Protein AF-A0A9Q0MXP4-F1 (afdb_monomer_lite)

Structure (mmCIF, N/CA/C/O backbone):
data_AF-A0A9Q0MXP4-F1
#
_entry.id   AF-A0A9Q0MXP4-F1
#
loop_
_atom_site.group_PDB
_atom_site.id
_atom_site.type_symbol
_atom_site.label_atom_id
_atom_site.label_alt_id
_atom_site.label_comp_id
_atom_site.label_asym_id
_atom_site.label_entity_id
_atom_site.label_seq_id
_atom_site.pdbx_PDB_ins_code
_atom_site.Cartn_x
_atom_site.Cartn_y
_atom_site.Cartn_z
_atom_site.occupancy
_atom_site.B_iso_or_equiv
_atom_site.auth_seq_id
_atom_site.auth_comp_id
_atom_site.auth_asym_id
_atom_site.auth_atom_id
_atom_site.pdbx_PDB_model_num
ATOM 1 N N . THR A 1 1 ? -14.519 3.171 1.374 1.00 75.81 1 THR A N 1
ATOM 2 C CA . THR A 1 1 ? -14.713 3.530 -0.053 1.00 75.81 1 THR A CA 1
ATOM 3 C C . THR A 1 1 ? -13.639 4.455 -0.603 1.00 75.81 1 THR A C 1
ATOM 5 O O . THR A 1 1 ? -12.984 4.053 -1.551 1.00 75.81 1 THR A O 1
ATOM 8 N N . PHE A 1 2 ? -13.379 5.633 -0.014 1.00 80.75 2 PHE A N 1
ATOM 9 C CA . PHE A 1 2 ? -12.302 6.537 -0.478 1.00 80.75 2 PHE A CA 1
ATOM 10 C C . PHE A 1 2 ? -10.930 5.855 -0.571 1.00 80.75 2 PHE A C 1
ATO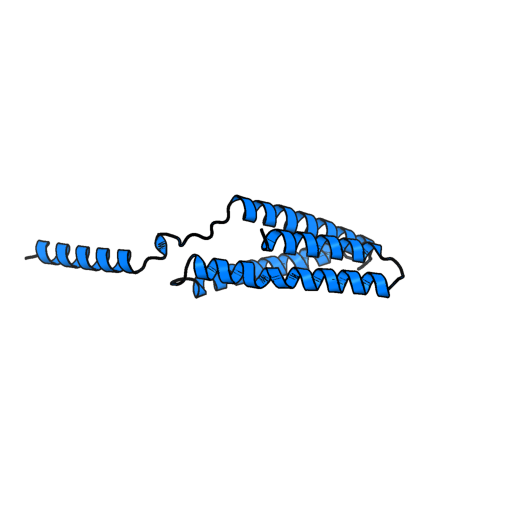M 12 O O . PHE A 1 2 ? -10.246 5.965 -1.583 1.00 80.75 2 PHE A O 1
ATOM 19 N N . GLN A 1 3 ? -10.597 5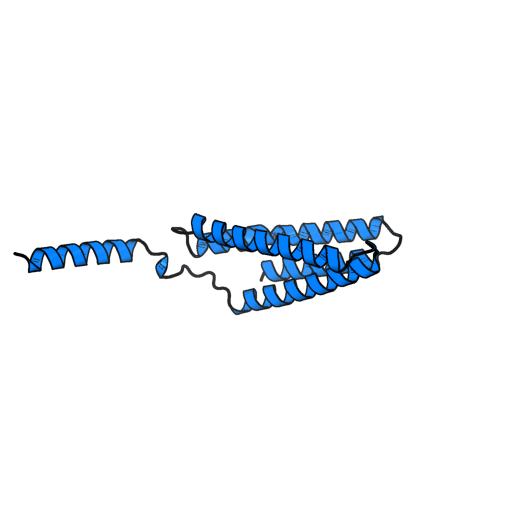.061 0.445 1.00 83.12 3 GLN A N 1
ATOM 20 C CA . GLN A 1 3 ? -9.411 4.210 0.483 1.00 83.12 3 GLN A CA 1
ATOM 21 C C . GLN A 1 3 ? -9.291 3.270 -0.730 1.00 83.12 3 GLN A C 1
ATOM 23 O O . GLN A 1 3 ? -8.226 3.149 -1.325 1.00 83.12 3 GLN A O 1
ATOM 28 N N . PHE A 1 4 ? -10.390 2.619 -1.115 1.00 87.12 4 PHE A N 1
ATOM 29 C CA . PHE A 1 4 ? -10.409 1.681 -2.236 1.00 87.12 4 PHE A CA 1
ATOM 30 C C . PHE A 1 4 ? -10.169 2.399 -3.561 1.00 87.12 4 PHE A C 1
ATOM 32 O O . PHE A 1 4 ? -9.310 1.982 -4.335 1.00 87.12 4 PHE A O 1
ATOM 39 N N . THR A 1 5 ? -10.855 3.521 -3.786 1.00 86.69 5 THR A N 1
ATOM 40 C CA . THR A 1 5 ? -10.652 4.341 -4.984 1.00 86.69 5 THR A CA 1
ATOM 41 C C . THR A 1 5 ? -9.213 4.854 -5.076 1.00 86.69 5 THR A C 1
ATOM 43 O O . THR A 1 5 ? -8.633 4.836 -6.159 1.00 86.69 5 THR A O 1
ATOM 46 N N . ALA A 1 6 ? -8.610 5.251 -3.950 1.00 87.94 6 ALA A N 1
ATOM 47 C CA . ALA A 1 6 ? -7.219 5.696 -3.898 1.00 87.94 6 ALA A CA 1
ATOM 48 C C . ALA A 1 6 ? -6.232 4.570 -4.260 1.00 87.94 6 ALA A C 1
ATOM 50 O O . ALA A 1 6 ? -5.380 4.764 -5.124 1.00 87.94 6 ALA A O 1
ATOM 51 N N . CYS A 1 7 ? -6.364 3.385 -3.653 1.00 87.44 7 CYS A N 1
ATOM 52 C CA . CYS A 1 7 ? -5.472 2.246 -3.906 1.00 87.44 7 CYS A CA 1
ATOM 53 C C . CYS A 1 7 ? -5.586 1.701 -5.332 1.00 87.44 7 CYS A C 1
ATOM 55 O O . CYS A 1 7 ? -4.570 1.466 -5.989 1.00 87.44 7 CYS A O 1
ATOM 57 N N . VAL A 1 8 ? -6.817 1.510 -5.814 1.00 90.94 8 VAL A N 1
ATOM 58 C CA . VAL A 1 8 ? -7.071 0.995 -7.165 1.00 90.94 8 VAL A CA 1
ATOM 59 C C . VAL A 1 8 ? -6.650 2.028 -8.205 1.00 90.94 8 VAL A C 1
ATOM 61 O O . VAL A 1 8 ? -5.969 1.678 -9.165 1.00 90.94 8 VAL A O 1
ATOM 64 N N . GLY A 1 9 ? -6.980 3.304 -7.990 1.00 89.50 9 GLY A N 1
ATOM 65 C CA . GLY A 1 9 ? -6.556 4.396 -8.862 1.00 89.50 9 GLY A CA 1
ATOM 66 C C . GLY A 1 9 ? -5.034 4.501 -8.951 1.00 89.50 9 GLY A C 1
ATOM 67 O O . GLY A 1 9 ? -4.489 4.494 -10.053 1.00 89.50 9 GLY A O 1
ATOM 68 N N . PHE A 1 10 ? -4.339 4.513 -7.810 1.00 90.75 10 PHE A N 1
ATOM 69 C CA . PHE A 1 10 ? -2.875 4.541 -7.767 1.00 90.75 10 PHE A CA 1
ATOM 70 C C . PHE A 1 10 ? -2.259 3.389 -8.570 1.00 90.75 10 PHE A C 1
ATOM 72 O O . PHE A 1 10 ? -1.461 3.632 -9.475 1.00 90.75 10 PHE A O 1
ATOM 79 N N . GLY A 1 11 ? -2.653 2.144 -8.290 1.00 89.62 11 GLY A N 1
ATOM 80 C CA . GLY A 1 11 ? -2.059 0.989 -8.964 1.00 89.62 11 GLY A CA 1
ATOM 81 C C . GLY A 1 11 ? -2.419 0.896 -10.451 1.00 89.62 11 GLY A C 1
ATOM 82 O O . GLY A 1 11 ? -1.571 0.518 -11.256 1.00 89.62 11 GLY A O 1
ATOM 83 N N . PHE A 1 12 ? -3.627 1.312 -10.843 1.00 92.75 12 PHE A N 1
ATOM 84 C CA . PHE A 1 12 ? -4.045 1.338 -12.246 1.00 92.75 12 PHE A CA 1
ATOM 85 C C . PHE A 1 12 ? -3.239 2.348 -13.074 1.00 92.75 12 PHE A C 1
ATOM 87 O O . PHE A 1 12 ? -2.700 1.996 -14.124 1.00 92.75 12 PHE A O 1
ATOM 94 N N . PHE A 1 13 ? -3.100 3.590 -12.598 1.00 92.19 13 PHE A N 1
ATOM 95 C CA . PHE A 1 13 ? -2.311 4.603 -13.307 1.00 92.19 13 PHE A CA 1
ATOM 96 C C . PHE A 1 13 ? -0.814 4.276 -13.308 1.00 92.19 13 PHE A C 1
ATOM 98 O O . PHE A 1 13 ? -0.135 4.542 -14.300 1.00 92.19 13 PHE A O 1
ATOM 105 N N . LEU A 1 14 ? -0.303 3.641 -12.250 1.00 91.00 14 LEU A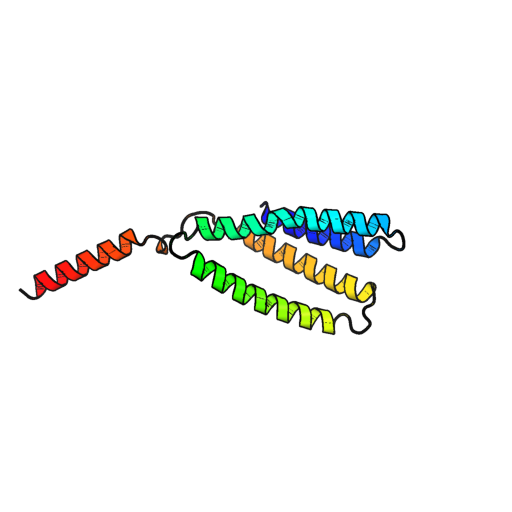 N 1
ATOM 106 C CA . LEU A 1 14 ? 1.082 3.172 -12.208 1.00 91.00 14 LEU A CA 1
ATOM 107 C C . LEU A 1 14 ? 1.332 2.037 -13.217 1.00 91.00 14 LEU A C 1
ATOM 109 O O . LEU A 1 14 ? 2.360 2.026 -13.895 1.00 91.00 14 LEU A O 1
ATOM 113 N N . LEU A 1 15 ? 0.368 1.126 -13.387 1.00 92.56 15 LEU A N 1
ATOM 114 C CA . LEU A 1 15 ? 0.416 0.118 -14.444 1.00 92.56 15 LEU A CA 1
ATOM 115 C C . LEU A 1 15 ? 0.415 0.768 -15.827 1.00 92.56 15 LEU A C 1
ATOM 117 O O . LEU A 1 15 ? 1.287 0.440 -16.627 1.00 92.56 15 LEU A O 1
ATOM 121 N N . LEU A 1 16 ? -0.486 1.718 -16.101 1.00 90.94 16 LEU A N 1
ATOM 122 C CA . LEU A 1 16 ? -0.517 2.445 -17.378 1.00 90.94 16 LEU A CA 1
ATOM 123 C C . LEU A 1 16 ? 0.803 3.169 -17.670 1.00 90.94 16 LEU A C 1
ATOM 125 O O . LEU A 1 16 ? 1.295 3.101 -18.797 1.00 90.94 16 LEU A O 1
ATOM 129 N N . ALA A 1 17 ? 1.420 3.784 -16.657 1.00 89.69 17 ALA A N 1
ATOM 130 C CA . ALA A 1 17 ? 2.736 4.403 -16.790 1.00 89.69 17 ALA A CA 1
ATOM 131 C C . ALA A 1 17 ? 3.803 3.397 -17.257 1.00 89.69 17 ALA A C 1
ATOM 133 O O . ALA A 1 17 ? 4.634 3.732 -18.098 1.00 89.69 17 ALA A O 1
ATOM 134 N N . SER A 1 18 ? 3.740 2.141 -16.795 1.00 89.81 18 SER A N 1
ATOM 135 C CA . SER A 1 18 ? 4.668 1.084 -17.227 1.00 89.81 18 SER A CA 1
ATOM 136 C C . SER A 1 18 ? 4.524 0.690 -18.705 1.00 89.81 18 SER A C 1
ATOM 138 O O . SER A 1 18 ? 5.431 0.070 -19.261 1.00 89.81 18 SER A O 1
ATOM 140 N N . TYR A 1 19 ? 3.407 1.033 -19.358 1.00 89.44 19 TYR A N 1
ATOM 141 C CA . TYR A 1 19 ? 3.167 0.787 -20.788 1.00 89.44 19 TYR A CA 1
ATOM 142 C C . TYR A 1 19 ? 3.327 2.040 -21.659 1.00 89.44 19 TYR A C 1
ATOM 144 O O . TYR A 1 19 ? 3.204 1.937 -22.876 1.00 89.44 19 TYR A O 1
ATOM 152 N N . ALA A 1 20 ? 3.633 3.204 -21.078 1.00 86.06 20 ALA A N 1
ATOM 153 C CA . ALA A 1 20 ? 3.694 4.476 -21.802 1.00 86.06 20 ALA A CA 1
ATOM 154 C C . ALA A 1 20 ? 4.840 4.576 -22.841 1.00 86.06 20 ALA A C 1
ATOM 156 O O . ALA A 1 20 ? 4.854 5.500 -23.650 1.00 86.06 20 ALA A O 1
ATOM 157 N N . GLY A 1 21 ? 5.771 3.615 -22.878 1.00 75.69 21 GLY A N 1
ATOM 158 C CA . GLY A 1 21 ? 6.821 3.543 -23.901 1.00 75.69 21 GLY A CA 1
ATOM 159 C C . GLY A 1 21 ? 7.874 4.652 -23.775 1.00 75.69 21 GLY A C 1
ATOM 160 O O . GLY A 1 21 ? 8.225 5.047 -22.667 1.00 75.69 21 GLY A O 1
ATOM 161 N N . LEU A 1 22 ? 8.402 5.133 -24.911 1.00 74.69 22 LEU A N 1
ATOM 162 C CA . LEU A 1 22 ? 9.432 6.189 -24.963 1.00 74.69 22 LEU A CA 1
ATOM 163 C C . LEU A 1 22 ? 8.888 7.606 -24.705 1.00 74.69 22 LEU A C 1
ATOM 165 O O . LEU A 1 22 ? 9.667 8.546 -24.561 1.00 74.69 22 LEU A O 1
ATOM 169 N N . GLU A 1 23 ? 7.568 7.781 -24.646 1.00 86.44 23 GLU A N 1
ATOM 170 C CA . GLU A 1 23 ? 6.944 9.087 -24.431 1.00 86.44 23 GLU A CA 1
ATOM 171 C C . GLU A 1 23 ? 7.008 9.472 -22.948 1.00 86.44 23 GLU A C 1
ATOM 173 O O . GLU A 1 23 ? 6.054 9.315 -22.178 1.00 86.44 23 GLU A O 1
ATOM 178 N N . HIS A 1 24 ? 8.166 9.996 -22.540 1.00 84.50 24 HIS A N 1
ATOM 179 C CA . HIS A 1 24 ? 8.457 10.367 -21.154 1.00 84.50 24 HIS A CA 1
ATOM 180 C C . HIS A 1 24 ? 7.400 11.305 -20.552 1.00 84.50 24 HIS A C 1
ATOM 182 O O . HIS A 1 24 ? 7.048 11.158 -19.383 1.00 84.50 24 HIS A O 1
ATOM 188 N N . ALA A 1 25 ? 6.848 12.233 -21.342 1.00 91.19 25 ALA A N 1
ATOM 189 C CA . ALA A 1 25 ? 5.815 13.160 -20.881 1.00 91.19 25 ALA A CA 1
ATOM 190 C C . ALA A 1 25 ? 4.532 12.434 -20.433 1.00 91.19 25 ALA A C 1
ATOM 192 O O . ALA A 1 25 ? 3.966 12.758 -19.387 1.00 91.19 25 ALA A O 1
ATOM 193 N N . ILE A 1 26 ? 4.107 11.413 -21.184 1.00 89.81 26 ILE A N 1
ATOM 194 C CA . ILE A 1 26 ? 2.919 10.611 -20.868 1.00 89.81 26 ILE A CA 1
ATOM 195 C C . ILE A 1 26 ? 3.182 9.771 -19.616 1.00 89.81 26 ILE A C 1
ATOM 197 O O . ILE A 1 26 ? 2.373 9.790 -18.685 1.00 89.81 26 ILE A O 1
ATOM 201 N N . ALA A 1 27 ? 4.339 9.108 -19.542 1.00 89.38 27 ALA A N 1
ATOM 202 C CA . ALA A 1 27 ? 4.726 8.311 -18.378 1.00 89.38 27 ALA A CA 1
ATOM 203 C C . ALA A 1 27 ? 4.735 9.149 -17.088 1.00 89.38 27 ALA A C 1
ATOM 205 O O . ALA A 1 27 ? 4.127 8.764 -16.087 1.00 89.38 27 ALA A O 1
ATOM 206 N N . ILE A 1 28 ? 5.358 10.331 -17.130 1.00 91.56 28 ILE A N 1
ATOM 207 C CA . ILE A 1 28 ? 5.417 11.256 -15.992 1.00 91.56 28 ILE A CA 1
ATOM 208 C C . ILE A 1 28 ? 4.008 11.710 -15.596 1.00 91.56 28 ILE A C 1
ATOM 210 O O . ILE A 1 28 ? 3.681 11.702 -14.410 1.00 91.56 28 ILE A O 1
ATOM 214 N N . SER A 1 29 ? 3.150 12.050 -16.563 1.00 93.69 29 SER A N 1
ATOM 215 C CA . SER A 1 29 ? 1.776 12.474 -16.268 1.00 93.69 29 SER A CA 1
ATOM 216 C C . SER A 1 29 ? 0.978 11.397 -15.520 1.00 93.69 29 SER A C 1
ATOM 218 O O . SER A 1 29 ? 0.325 11.701 -14.521 1.00 93.69 29 SER A O 1
ATOM 220 N N . PHE A 1 30 ? 1.100 10.125 -15.917 1.00 93.06 30 PHE A N 1
ATOM 221 C CA . PHE A 1 30 ? 0.431 9.020 -15.233 1.00 93.06 30 PHE A CA 1
ATOM 222 C C . PHE A 1 30 ? 0.983 8.778 -13.828 1.00 93.06 30 PHE A C 1
ATOM 224 O O . PHE A 1 30 ? 0.201 8.549 -12.905 1.00 93.06 30 PHE A O 1
ATOM 231 N N . VAL A 1 31 ? 2.299 8.891 -13.626 1.00 91.31 31 VAL A N 1
ATOM 232 C CA . VAL A 1 31 ? 2.908 8.768 -12.290 1.00 91.31 31 VAL A CA 1
ATOM 233 C C . VAL A 1 31 ? 2.435 9.886 -11.357 1.00 91.31 31 VAL A C 1
ATOM 235 O O . VAL A 1 31 ? 2.142 9.618 -10.188 1.00 91.31 31 VAL A O 1
ATOM 238 N N . LEU A 1 32 ? 2.318 11.119 -11.859 1.00 94.44 32 LEU A N 1
ATOM 239 C CA . LEU A 1 32 ? 1.805 12.255 -11.088 1.00 94.44 32 LEU A CA 1
ATOM 240 C C . LEU A 1 32 ? 0.333 12.059 -10.709 1.00 94.44 32 LEU A C 1
ATOM 242 O O . LEU A 1 32 ? -0.039 12.260 -9.551 1.00 94.44 32 LEU A O 1
ATOM 246 N N . LEU A 1 33 ? -0.498 11.619 -11.657 1.00 92.94 33 LEU A N 1
ATOM 247 C CA . LEU A 1 33 ? -1.908 11.313 -11.400 1.00 92.94 33 LEU A CA 1
ATOM 248 C C . LEU A 1 33 ? -2.061 10.178 -10.381 1.00 92.94 33 LEU A C 1
ATOM 250 O O . LEU A 1 33 ? -2.863 10.298 -9.454 1.00 92.94 33 LEU A O 1
ATOM 254 N N . ALA A 1 34 ? -1.247 9.123 -10.493 1.00 91.62 34 ALA A N 1
ATOM 255 C CA . ALA A 1 34 ? -1.223 8.031 -9.526 1.00 91.62 34 ALA A CA 1
ATOM 256 C C . ALA A 1 34 ? -0.934 8.555 -8.109 1.00 91.62 34 ALA A C 1
ATOM 258 O O . ALA A 1 34 ? -1.729 8.336 -7.194 1.00 91.62 34 ALA A O 1
ATOM 259 N N . HIS A 1 35 ? 0.161 9.301 -7.925 1.00 89.94 35 HIS A N 1
ATOM 260 C CA . HIS A 1 35 ? 0.542 9.838 -6.611 1.00 89.94 35 HIS A CA 1
ATOM 261 C C . HIS A 1 35 ? -0.473 10.844 -6.060 1.00 89.94 35 HIS A C 1
ATOM 263 O O . HIS A 1 35 ? -0.702 10.882 -4.851 1.00 89.94 35 HIS A O 1
ATOM 269 N N . THR A 1 36 ? -1.130 11.614 -6.929 1.00 91.50 36 THR A N 1
ATOM 270 C CA . THR A 1 36 ? -2.207 12.525 -6.519 1.00 91.50 36 THR A CA 1
ATOM 271 C C . THR A 1 36 ? -3.373 11.752 -5.901 1.00 91.50 36 THR A C 1
ATOM 273 O O . THR A 1 36 ? -3.859 12.116 -4.831 1.00 91.50 36 THR A O 1
ATOM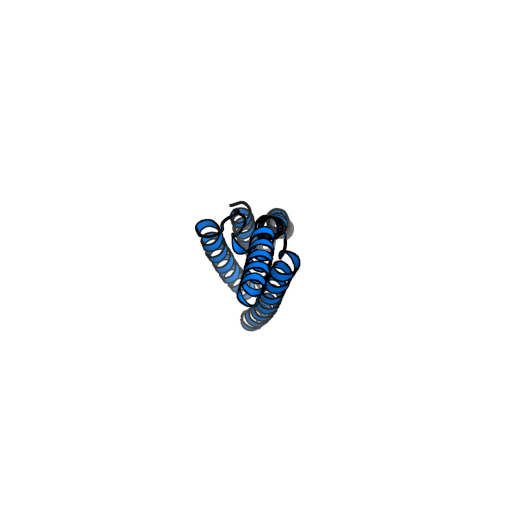 276 N N . LEU A 1 37 ? -3.784 10.637 -6.516 1.00 87.31 37 LEU A N 1
ATOM 277 C CA . LEU A 1 37 ? -4.850 9.779 -5.983 1.00 87.31 37 LEU A CA 1
ATOM 278 C C . LEU A 1 37 ? -4.450 9.089 -4.673 1.00 87.31 37 LEU A C 1
ATOM 280 O O . LEU A 1 37 ? -5.289 8.910 -3.789 1.00 87.31 37 LEU A O 1
ATOM 284 N N . MET A 1 38 ? -3.165 8.768 -4.506 1.00 87.31 38 MET A N 1
ATOM 285 C CA . MET A 1 38 ? -2.633 8.215 -3.258 1.00 87.31 38 MET A CA 1
ATOM 286 C C . MET A 1 38 ? -2.724 9.200 -2.078 1.00 87.31 38 MET A C 1
ATOM 288 O O . MET A 1 38 ? -2.748 8.771 -0.927 1.00 87.31 38 MET A O 1
ATOM 292 N N . GLY A 1 39 ? -2.856 10.509 -2.321 1.00 85.00 39 GLY A N 1
ATOM 293 C CA . GLY A 1 39 ? -3.004 11.513 -1.260 1.00 85.00 39 GLY A CA 1
ATOM 294 C C . GLY A 1 39 ? -4.209 11.280 -0.335 1.00 85.00 39 GLY A C 1
ATOM 295 O O . GLY A 1 39 ? -4.132 11.562 0.860 1.00 85.00 39 GLY A O 1
ATOM 296 N N . ALA A 1 40 ? -5.296 10.689 -0.843 1.00 83.31 40 ALA A N 1
ATOM 297 C CA . ALA A 1 40 ? -6.493 10.383 -0.052 1.00 83.31 40 ALA A CA 1
ATOM 298 C C . ALA A 1 40 ? -6.341 9.150 0.868 1.00 83.31 40 ALA A C 1
ATOM 300 O O . ALA A 1 40 ? -7.169 8.933 1.757 1.00 83.31 40 ALA A O 1
ATOM 301 N N . PHE A 1 41 ? -5.285 8.350 0.693 1.00 85.00 41 PHE A N 1
ATOM 302 C CA . PHE A 1 41 ? -5.046 7.109 1.440 1.00 85.00 41 PHE A CA 1
ATOM 303 C C . PHE A 1 41 ? -4.712 7.364 2.916 1.00 85.00 41 PHE A C 1
ATOM 305 O O . PHE A 1 41 ? -5.350 6.838 3.828 1.00 85.00 41 PHE A O 1
ATOM 312 N N . PHE A 1 42 ? -3.710 8.209 3.165 1.00 81.88 42 PHE A N 1
ATOM 313 C CA . PHE A 1 42 ? -3.194 8.464 4.510 1.00 81.88 42 PHE A CA 1
ATOM 314 C C . PHE A 1 42 ? -4.234 9.012 5.498 1.00 81.88 42 PHE A C 1
ATOM 316 O O . PHE A 1 42 ? -4.304 8.478 6.610 1.00 81.88 42 PHE A O 1
ATOM 323 N N . PRO A 1 43 ? -5.047 10.032 5.153 1.00 85.50 43 PRO A N 1
ATOM 324 C CA . PRO A 1 43 ? -6.075 10.516 6.068 1.00 85.50 43 PRO A CA 1
ATOM 325 C C . PRO A 1 43 ? -7.166 9.465 6.298 1.00 85.50 43 PRO A C 1
ATOM 327 O O . PRO A 1 43 ? -7.596 9.303 7.434 1.00 85.50 43 PRO A O 1
ATOM 330 N N . SER A 1 44 ? -7.544 8.691 5.273 1.00 82.94 44 SER A N 1
ATOM 331 C CA . SER A 1 44 ? -8.590 7.664 5.390 1.00 82.94 44 SER A CA 1
ATOM 332 C C . SER A 1 44 ? -8.273 6.617 6.464 1.00 82.94 44 SER A C 1
ATOM 334 O O . SER A 1 44 ? -9.160 6.217 7.212 1.00 82.94 44 SER A O 1
ATOM 336 N N . LEU A 1 45 ? -7.012 6.187 6.570 1.00 81.44 45 LEU A N 1
ATOM 337 C CA . LEU A 1 45 ? -6.599 5.198 7.571 1.00 81.44 45 LEU A CA 1
ATOM 338 C C . LEU A 1 45 ? -6.394 5.807 8.960 1.00 81.44 45 LEU A C 1
ATOM 340 O O . LEU A 1 45 ? -6.79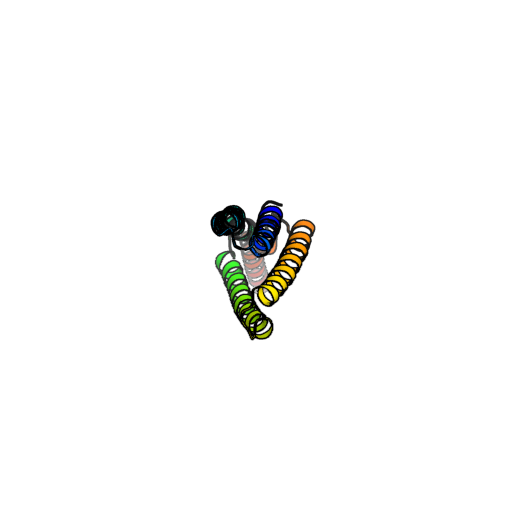1 5.216 9.963 1.00 81.44 45 LEU A O 1
ATOM 344 N N . ARG A 1 46 ? -5.753 6.979 9.028 1.00 83.31 46 ARG A N 1
ATOM 345 C CA . ARG A 1 46 ? -5.400 7.605 10.309 1.00 83.31 46 ARG A CA 1
ATOM 346 C C . ARG A 1 46 ? -6.620 8.137 11.044 1.00 83.31 46 ARG A C 1
ATOM 348 O O . ARG A 1 46 ? -6.715 7.937 12.248 1.00 83.31 46 ARG A O 1
ATOM 355 N N . VAL A 1 47 ? -7.534 8.787 10.325 1.00 85.00 47 VAL A N 1
ATOM 356 C CA . VAL A 1 47 ? -8.764 9.331 10.911 1.00 85.00 47 VAL A CA 1
ATOM 357 C C . VAL A 1 47 ? -9.638 8.190 11.422 1.00 85.00 47 VAL A C 1
ATOM 359 O O . VAL A 1 47 ? -10.014 8.212 12.584 1.00 85.00 47 VAL A O 1
ATOM 362 N N . ASN A 1 48 ? -9.818 7.123 10.633 1.00 84.31 48 ASN A N 1
ATOM 363 C CA . ASN A 1 48 ? -10.614 5.975 11.067 1.00 84.31 48 ASN A CA 1
ATOM 364 C C . ASN A 1 48 ? -10.060 5.333 12.358 1.00 84.31 48 ASN A C 1
ATOM 366 O O . ASN A 1 48 ? -10.803 5.097 13.303 1.00 84.31 48 ASN A O 1
ATOM 370 N N . ALA A 1 49 ? -8.741 5.126 12.463 1.00 80.56 49 ALA A N 1
ATOM 371 C CA . ALA A 1 49 ? -8.138 4.570 13.681 1.00 80.56 49 ALA A CA 1
ATOM 372 C C . ALA A 1 49 ? -8.362 5.449 14.931 1.00 80.56 49 ALA A C 1
ATOM 374 O O . ALA A 1 49 ? -8.561 4.925 16.032 1.00 80.56 49 ALA A O 1
ATOM 375 N N . ILE A 1 50 ? -8.324 6.774 14.758 1.00 84.69 50 ILE A N 1
ATOM 376 C CA . ILE A 1 50 ? -8.582 7.738 15.832 1.00 84.69 50 ILE A CA 1
ATOM 377 C C . ILE A 1 50 ? -10.061 7.721 16.220 1.00 84.69 50 ILE A C 1
ATOM 379 O O . ILE A 1 50 ? -10.349 7.682 17.411 1.00 84.69 50 ILE A O 1
ATOM 383 N N . ASP A 1 51 ? -10.971 7.689 15.247 1.00 83.38 51 ASP A N 1
ATOM 384 C CA . ASP A 1 51 ? -12.420 7.676 15.481 1.00 83.38 51 ASP A CA 1
ATOM 385 C C . ASP A 1 51 ? -12.873 6.381 16.179 1.00 83.38 51 ASP A C 1
ATOM 387 O O . ASP A 1 51 ? -13.681 6.411 17.107 1.00 83.38 51 ASP A O 1
ATOM 391 N N . LEU A 1 52 ? -12.291 5.240 15.796 1.00 82.12 52 LEU A N 1
ATOM 392 C CA . LEU A 1 52 ? -12.542 3.931 16.406 1.00 82.12 52 LEU A CA 1
ATOM 393 C C . LEU A 1 52 ? -12.108 3.874 17.878 1.00 82.12 52 LEU A C 1
ATOM 395 O O . LEU A 1 52 ? -12.769 3.226 18.697 1.00 82.12 52 LEU A O 1
ATOM 399 N N . THR A 1 53 ? -10.948 4.463 18.196 1.00 79.75 53 THR A N 1
ATOM 400 C CA . THR A 1 53 ? -10.239 4.208 19.462 1.00 79.75 53 THR A CA 1
ATOM 401 C C . THR A 1 53 ? -9.526 5.436 20.038 1.00 79.75 53 THR A C 1
ATOM 403 O O . THR A 1 53 ? -8.317 5.389 20.264 1.00 79.75 53 THR A O 1
ATOM 406 N N . PRO A 1 54 ? -10.214 6.549 20.344 1.00 77.75 54 PRO A N 1
ATOM 407 C CA . PRO A 1 54 ? -9.550 7.774 20.798 1.00 77.75 54 PRO A CA 1
ATOM 408 C C . PRO A 1 54 ? -8.655 7.590 22.037 1.00 77.75 54 PRO A C 1
ATOM 410 O O . PRO A 1 54 ? -7.627 8.255 22.147 1.00 77.75 54 PRO A O 1
ATOM 413 N N . ASN A 1 55 ? -8.976 6.654 22.938 1.00 80.50 55 ASN A N 1
ATOM 414 C CA . ASN A 1 55 ? -8.181 6.408 24.147 1.00 80.50 55 ASN A CA 1
ATOM 415 C C . ASN A 1 55 ? -6.933 5.544 23.894 1.00 80.50 55 ASN A C 1
ATOM 417 O O . ASN A 1 55 ? -5.969 5.618 24.656 1.00 80.50 55 ASN A O 1
ATOM 421 N N . TYR A 1 56 ? -6.933 4.741 22.825 1.00 82.62 56 TYR A N 1
ATOM 422 C CA . TYR A 1 56 ? -5.865 3.789 22.487 1.00 82.62 56 TYR A CA 1
ATOM 423 C C . TYR A 1 56 ? -5.215 4.052 21.118 1.00 82.62 56 TYR A C 1
ATOM 425 O O . TYR A 1 56 ? -4.353 3.281 20.684 1.00 82.62 56 TYR A O 1
ATOM 433 N N . ALA A 1 57 ? -5.575 5.154 20.455 1.00 81.94 57 ALA A N 1
ATOM 434 C CA . ALA A 1 57 ? -5.181 5.466 19.084 1.00 81.94 57 ALA A CA 1
ATOM 435 C C . ALA A 1 57 ? -3.659 5.457 18.897 1.00 81.94 57 ALA A C 1
ATOM 437 O O . ALA A 1 57 ? -3.160 4.886 17.931 1.00 81.94 57 ALA A O 1
ATOM 438 N N . GLY A 1 58 ? -2.899 6.025 19.842 1.00 84.00 58 GLY A N 1
ATOM 439 C CA . GLY A 1 58 ? -1.435 6.073 19.761 1.00 84.00 58 GLY A CA 1
ATOM 440 C C . GLY A 1 58 ? -0.790 4.684 19.696 1.00 84.00 58 GLY A C 1
ATOM 441 O O . GLY A 1 58 ? 0.066 4.432 18.844 1.00 84.00 58 GLY A O 1
ATOM 442 N N . THR A 1 59 ? -1.239 3.757 20.543 1.00 87.94 59 THR A N 1
ATOM 443 C CA . THR A 1 59 ? -0.731 2.379 20.570 1.00 87.94 59 THR A CA 1
ATOM 444 C C . THR A 1 59 ? -1.157 1.612 19.320 1.00 87.94 59 THR A C 1
ATOM 446 O O . THR A 1 59 ? -0.319 0.980 18.676 1.00 87.94 59 THR A O 1
ATOM 449 N N . LEU A 1 60 ? -2.431 1.712 18.926 1.00 86.00 60 LEU A N 1
ATOM 450 C CA . LEU A 1 60 ? -2.967 1.010 17.756 1.00 86.00 60 LEU A CA 1
ATOM 451 C C . LEU A 1 60 ? -2.285 1.462 16.451 1.00 86.00 60 LEU A C 1
ATOM 453 O O . LEU A 1 60 ? -1.874 0.634 15.632 1.00 86.00 60 LEU A O 1
ATOM 457 N N . ILE A 1 61 ? -2.107 2.775 16.277 1.00 88.25 61 ILE A N 1
ATOM 458 C CA . ILE A 1 61 ? -1.421 3.357 15.116 1.00 88.25 61 ILE A CA 1
ATOM 459 C C . ILE A 1 61 ? 0.048 2.917 15.087 1.00 88.25 61 ILE A C 1
ATOM 461 O O . ILE A 1 61 ? 0.554 2.578 14.017 1.00 88.25 61 ILE A O 1
ATOM 465 N N . SER A 1 62 ? 0.722 2.868 16.241 1.00 89.38 62 SER A N 1
ATOM 466 C CA . SER A 1 62 ? 2.128 2.444 16.330 1.00 89.38 62 SER A CA 1
ATOM 467 C C . SER A 1 62 ? 2.311 0.970 15.967 1.00 89.38 62 SER A C 1
ATOM 469 O O . SER A 1 62 ? 3.198 0.639 15.183 1.00 89.38 62 SER A O 1
ATOM 471 N N . ILE A 1 63 ? 1.438 0.087 16.463 1.00 92.38 63 ILE A N 1
ATOM 472 C CA . ILE A 1 63 ? 1.443 -1.340 16.103 1.00 92.38 63 ILE A CA 1
ATOM 473 C C . ILE A 1 63 ? 1.214 -1.507 14.597 1.00 92.38 63 ILE A C 1
ATOM 475 O O . ILE A 1 63 ? 1.959 -2.222 13.925 1.00 92.38 63 ILE A O 1
ATOM 479 N N . THR A 1 64 ? 0.228 -0.795 14.050 1.00 89.62 64 THR A N 1
ATOM 480 C CA . THR A 1 64 ? -0.082 -0.830 12.614 1.00 89.62 64 THR A CA 1
ATOM 481 C C . THR A 1 64 ? 1.103 -0.350 11.773 1.00 89.62 64 THR A C 1
ATOM 483 O O . THR A 1 64 ? 1.431 -0.959 10.756 1.00 89.62 64 THR A O 1
ATOM 486 N N . ASN A 1 65 ? 1.794 0.709 12.203 1.00 90.38 65 ASN A N 1
ATOM 487 C CA . ASN A 1 65 ? 2.994 1.204 11.531 1.00 90.38 65 ASN A CA 1
ATOM 488 C C . ASN A 1 65 ? 4.164 0.207 11.611 1.00 90.38 65 ASN A C 1
ATOM 490 O O . ASN A 1 65 ? 4.890 0.041 10.630 1.00 90.38 65 ASN A O 1
ATOM 494 N N . GLY A 1 66 ? 4.302 -0.506 12.733 1.00 93.62 66 GLY A N 1
ATOM 495 C CA . GLY A 1 66 ? 5.272 -1.589 12.893 1.00 93.62 66 GLY A CA 1
ATOM 496 C C . GLY A 1 66 ? 5.048 -2.715 11.882 1.00 93.62 66 GLY A C 1
ATOM 497 O O . GLY A 1 66 ? 5.960 -3.057 11.128 1.00 93.62 66 GLY A O 1
ATOM 498 N N . PHE A 1 67 ? 3.816 -3.228 11.783 1.00 93.12 67 PHE A N 1
ATOM 499 C CA . PHE A 1 67 ? 3.463 -4.220 10.760 1.00 93.12 67 PHE A CA 1
ATOM 500 C C . PHE A 1 67 ? 3.630 -3.677 9.336 1.00 93.12 67 PHE A C 1
ATOM 502 O O . PHE A 1 67 ? 4.137 -4.386 8.466 1.00 93.12 67 PHE A O 1
ATOM 509 N N . GLY A 1 68 ? 3.277 -2.411 9.102 1.00 90.06 68 GLY A N 1
ATOM 510 C CA . GLY A 1 68 ? 3.507 -1.740 7.822 1.00 90.06 68 GLY A CA 1
ATOM 511 C C . GLY A 1 68 ? 4.989 -1.694 7.441 1.00 90.06 68 GLY A C 1
ATOM 512 O O . GLY A 1 68 ? 5.337 -1.948 6.290 1.00 90.06 68 GLY A O 1
ATOM 513 N N . SER A 1 69 ? 5.870 -1.455 8.410 1.00 93.25 69 SER A N 1
ATOM 514 C CA . SER A 1 69 ? 7.321 -1.433 8.199 1.00 93.25 69 SER A CA 1
ATOM 515 C C . SER A 1 69 ? 7.875 -2.825 7.885 1.00 93.25 69 SER A C 1
ATOM 517 O O . SER A 1 69 ? 8.658 -2.968 6.945 1.00 93.25 69 SER A O 1
ATOM 519 N N . LEU A 1 70 ? 7.421 -3.867 8.595 1.00 94.56 70 LEU A N 1
ATOM 520 C CA . LEU A 1 70 ? 7.776 -5.257 8.272 1.00 94.56 70 LEU A CA 1
ATOM 521 C C . LEU A 1 70 ? 7.305 -5.647 6.867 1.00 94.56 70 LEU A C 1
ATOM 523 O O . LEU A 1 70 ? 8.063 -6.241 6.101 1.00 94.56 70 LEU A O 1
ATOM 527 N N . SER A 1 71 ? 6.071 -5.283 6.511 1.00 91.50 71 SER A N 1
ATOM 528 C CA . SER A 1 71 ? 5.539 -5.518 5.169 1.00 91.50 71 SER A CA 1
ATOM 529 C C . SER A 1 71 ? 6.342 -4.771 4.104 1.00 91.50 71 SER A C 1
ATOM 531 O O . SER A 1 71 ? 6.563 -5.316 3.026 1.00 91.50 71 SER A O 1
ATOM 533 N N . GLY A 1 72 ? 6.796 -3.547 4.391 1.00 91.94 72 GLY A N 1
ATOM 534 C CA . GLY A 1 72 ? 7.659 -2.774 3.499 1.00 91.94 72 GLY A CA 1
ATOM 535 C C . GLY A 1 72 ? 9.006 -3.458 3.264 1.00 91.94 72 GLY A C 1
ATOM 536 O O . GLY A 1 72 ? 9.449 -3.566 2.122 1.00 91.94 72 GLY A O 1
ATOM 537 N N . PHE A 1 73 ? 9.614 -4.000 4.322 1.00 94.88 73 PHE A N 1
ATOM 538 C CA . PHE A 1 73 ? 10.843 -4.786 4.213 1.00 94.88 73 PHE A CA 1
ATOM 539 C C . PHE A 1 73 ? 10.644 -6.051 3.364 1.00 94.88 73 PHE A C 1
ATOM 541 O O . PHE A 1 73 ? 11.400 -6.290 2.422 1.00 94.88 73 PHE A O 1
ATOM 548 N N . ALA A 1 74 ? 9.594 -6.831 3.642 1.00 93.00 74 ALA A N 1
ATOM 549 C CA . AL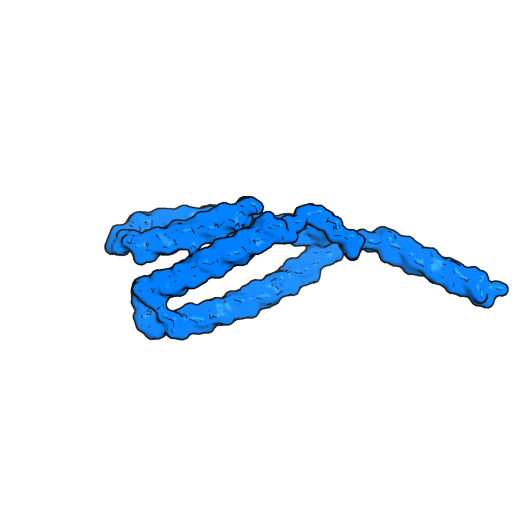A A 1 74 ? 9.272 -8.033 2.871 1.00 93.00 74 ALA A CA 1
ATOM 550 C C . ALA A 1 74 ? 8.956 -7.715 1.398 1.00 93.00 74 ALA A C 1
ATOM 552 O O . ALA A 1 74 ? 9.367 -8.452 0.497 1.00 93.00 74 ALA A O 1
ATOM 553 N N . GLY A 1 75 ? 8.266 -6.600 1.143 1.00 91.31 75 GLY A N 1
ATOM 554 C CA . GLY A 1 75 ? 7.969 -6.109 -0.200 1.00 91.31 75 GLY A CA 1
ATOM 555 C C . GLY A 1 75 ? 9.230 -5.733 -0.973 1.00 91.31 75 GLY A C 1
ATOM 556 O O . GLY A 1 75 ? 9.394 -6.169 -2.109 1.00 91.31 75 GLY A O 1
ATOM 557 N N . ALA A 1 76 ? 10.155 -4.998 -0.347 1.00 92.50 76 ALA A N 1
ATOM 558 C CA . ALA A 1 76 ? 11.435 -4.642 -0.958 1.00 92.50 76 ALA A CA 1
ATOM 559 C C . ALA A 1 76 ? 12.291 -5.880 -1.271 1.00 92.50 76 ALA A C 1
ATOM 561 O O . ALA A 1 76 ? 12.854 -5.979 -2.361 1.00 92.50 76 ALA A O 1
ATOM 562 N N . TYR A 1 77 ? 12.341 -6.849 -0.350 1.00 94.62 77 TYR A N 1
ATOM 563 C CA . TYR A 1 77 ? 13.033 -8.120 -0.571 1.00 94.62 77 TYR A CA 1
ATOM 564 C C . TYR A 1 77 ? 12.439 -8.895 -1.757 1.00 94.62 77 TYR A C 1
ATOM 566 O O . TYR A 1 77 ? 13.166 -9.317 -2.656 1.00 94.62 77 TYR A O 1
ATOM 574 N N . SER A 1 78 ? 11.110 -9.018 -1.800 1.00 92.81 78 SER A N 1
ATOM 575 C CA . SER A 1 78 ? 10.403 -9.713 -2.881 1.00 92.81 78 SER A CA 1
ATOM 576 C C . SER A 1 78 ? 10.602 -9.021 -4.232 1.00 92.81 78 SER A C 1
ATOM 578 O O . SER A 1 78 ? 10.862 -9.690 -5.228 1.00 92.81 78 SER A O 1
ATOM 580 N N . ALA A 1 79 ? 10.533 -7.685 -4.272 1.00 93.00 79 ALA A N 1
ATOM 581 C CA . ALA A 1 79 ? 10.793 -6.911 -5.483 1.00 93.00 79 ALA A CA 1
ATOM 582 C C . ALA A 1 79 ? 12.220 -7.147 -5.996 1.00 93.00 79 ALA A C 1
ATOM 584 O O . ALA A 1 79 ? 12.394 -7.439 -7.174 1.00 93.00 79 ALA A O 1
ATOM 585 N N . GLY A 1 80 ? 13.219 -7.134 -5.107 1.00 92.69 80 GLY A N 1
ATOM 586 C CA . GLY A 1 80 ? 14.609 -7.412 -5.473 1.00 92.69 80 GLY A CA 1
ATOM 587 C C . GLY A 1 80 ? 14.818 -8.800 -6.086 1.00 92.69 80 GLY A C 1
ATOM 588 O O . GLY A 1 80 ? 15.598 -8.941 -7.024 1.00 92.69 80 GLY A O 1
ATOM 589 N N . MET A 1 81 ? 14.093 -9.818 -5.611 1.00 93.56 81 MET A N 1
ATOM 590 C CA . MET A 1 81 ? 14.138 -11.163 -6.201 1.00 93.56 81 MET A CA 1
ATOM 591 C C . MET A 1 81 ? 13.444 -11.249 -7.566 1.00 93.56 81 MET A C 1
ATOM 593 O O . MET A 1 81 ? 13.870 -12.027 -8.417 1.00 93.56 81 MET A O 1
ATOM 597 N N . LEU A 1 82 ? 12.369 -10.484 -7.766 1.00 91.81 82 LEU A N 1
ATOM 598 C CA . LEU A 1 82 ? 11.590 -10.480 -9.007 1.00 91.81 82 LEU A CA 1
ATOM 599 C C . LEU A 1 82 ? 12.227 -9.630 -10.113 1.00 91.81 82 LEU A C 1
ATOM 601 O O . LEU A 1 82 ? 11.897 -9.824 -11.280 1.00 91.81 82 LEU A O 1
ATOM 605 N N . THR A 1 83 ? 13.133 -8.712 -9.767 1.00 95.06 83 THR A N 1
ATOM 606 C CA . THR A 1 83 ? 13.792 -7.803 -10.718 1.00 95.06 83 THR A CA 1
ATOM 607 C C . THR A 1 83 ? 15.319 -7.964 -10.728 1.00 95.06 83 THR A C 1
ATOM 609 O O . THR A 1 83 ? 16.031 -6.991 -10.455 1.00 95.06 83 THR A O 1
ATOM 612 N N . PRO A 1 84 ? 15.870 -9.158 -11.028 1.00 92.75 84 PRO A N 1
ATOM 613 C CA . PRO A 1 84 ? 17.317 -9.380 -11.000 1.00 92.75 84 PRO A CA 1
ATOM 614 C C . PRO A 1 84 ? 18.073 -8.532 -12.032 1.00 92.75 84 PRO A C 1
ATOM 616 O O . PRO A 1 84 ? 19.213 -8.147 -11.779 1.00 92.75 84 PRO A O 1
ATOM 619 N N . ASN A 1 85 ? 17.447 -8.208 -13.168 1.00 92.75 85 ASN A N 1
ATOM 620 C CA . ASN A 1 85 ? 18.059 -7.422 -14.241 1.00 92.75 85 ASN A CA 1
ATOM 621 C C . ASN A 1 85 ? 17.540 -5.974 -14.291 1.00 92.75 85 ASN A C 1
ATOM 623 O O . ASN A 1 85 ? 17.914 -5.219 -15.189 1.00 92.75 85 ASN A O 1
ATOM 627 N N . ALA A 1 86 ? 16.668 -5.591 -13.350 1.00 89.69 86 ALA A N 1
ATOM 628 C CA . ALA A 1 86 ? 15.998 -4.292 -13.286 1.00 89.69 86 ALA A CA 1
ATOM 629 C C . ALA A 1 86 ? 15.328 -3.869 -14.610 1.00 89.69 86 ALA A C 1
ATOM 631 O O . ALA A 1 86 ? 15.261 -2.681 -14.938 1.00 89.69 86 ALA A O 1
ATOM 632 N N . THR A 1 87 ? 14.822 -4.833 -15.382 1.00 91.81 87 THR A N 1
ATOM 633 C CA . THR A 1 87 ? 14.194 -4.547 -16.679 1.00 91.81 87 THR A CA 1
ATOM 634 C C . THR A 1 87 ? 12.755 -4.061 -16.514 1.00 91.81 87 THR A C 1
ATOM 636 O O . THR A 1 87 ? 12.079 -4.354 -15.528 1.00 91.81 87 THR A O 1
ATOM 639 N N . LEU A 1 88 ? 12.251 -3.327 -17.511 1.00 88.44 88 LEU A N 1
ATOM 640 C CA . LEU A 1 88 ? 10.878 -2.810 -17.501 1.00 88.44 88 LEU A CA 1
ATOM 641 C C . LEU A 1 88 ? 9.829 -3.935 -17.401 1.00 88.44 88 LEU A C 1
ATOM 643 O O . LEU A 1 88 ? 8.793 -3.760 -16.765 1.00 88.44 88 LEU A O 1
ATOM 647 N N . GLU A 1 89 ? 10.090 -5.087 -18.021 1.00 89.81 89 GLU A N 1
ATOM 648 C CA . GLU A 1 89 ? 9.187 -6.242 -18.000 1.00 89.81 89 GLU A CA 1
ATOM 649 C C . GLU A 1 89 ? 9.104 -6.882 -16.607 1.00 89.81 89 GLU A C 1
ATOM 651 O O . GLU A 1 89 ? 8.004 -7.141 -16.114 1.00 89.81 89 GLU A O 1
ATOM 656 N N . GLU A 1 90 ? 10.244 -7.041 -15.929 1.00 92.50 90 GLU A N 1
ATOM 657 C CA . GLU A 1 90 ? 10.296 -7.512 -14.541 1.00 92.50 90 GLU A CA 1
ATOM 658 C C . GLU A 1 90 ? 9.540 -6.550 -13.604 1.00 92.50 90 GLU A C 1
ATOM 660 O O . GLU A 1 90 ? 8.693 -6.972 -12.813 1.00 92.50 90 GLU A O 1
ATOM 665 N N . TRP A 1 91 ? 9.753 -5.236 -13.741 1.00 92.31 91 TRP A N 1
ATOM 666 C CA . TRP A 1 91 ? 9.038 -4.226 -12.946 1.00 92.31 91 TRP A CA 1
ATOM 667 C C . TRP A 1 91 ? 7.532 -4.208 -13.205 1.00 92.31 91 TRP A C 1
ATOM 669 O O . TRP A 1 91 ? 6.736 -4.046 -12.278 1.00 92.31 91 TRP A O 1
ATOM 679 N N . ARG A 1 92 ? 7.112 -4.430 -14.450 1.00 92.19 92 ARG A N 1
ATOM 680 C CA . ARG A 1 92 ? 5.697 -4.558 -14.806 1.00 92.19 92 ARG A CA 1
ATOM 681 C C . ARG A 1 92 ? 5.045 -5.754 -14.113 1.00 92.19 92 ARG A C 1
ATOM 683 O O . ARG A 1 92 ? 3.899 -5.639 -13.677 1.00 92.19 92 ARG A O 1
ATOM 690 N N . MET A 1 93 ? 5.762 -6.868 -13.958 1.00 91.94 93 MET A N 1
ATOM 691 C CA . MET A 1 93 ? 5.285 -8.010 -13.173 1.00 91.94 93 MET A CA 1
ATOM 692 C C . MET A 1 93 ? 5.087 -7.628 -11.697 1.00 91.94 93 MET A C 1
ATOM 694 O O . MET A 1 93 ? 4.030 -7.908 -11.127 1.00 91.94 93 MET A O 1
ATOM 698 N N . VAL A 1 94 ? 6.044 -6.911 -11.097 1.00 93.25 94 VAL A N 1
ATOM 699 C CA . VAL A 1 94 ? 5.934 -6.407 -9.714 1.00 93.25 94 VAL A CA 1
ATOM 700 C C . VAL A 1 94 ? 4.742 -5.460 -9.545 1.00 93.25 94 VAL A C 1
ATOM 702 O O . VAL A 1 94 ? 4.011 -5.554 -8.553 1.00 93.25 94 VAL A O 1
ATOM 705 N N . PHE A 1 95 ? 4.497 -4.571 -10.512 1.00 91.50 95 PHE A N 1
ATOM 706 C CA . PHE A 1 95 ? 3.349 -3.661 -10.480 1.00 91.50 95 PHE A CA 1
ATOM 707 C C . PHE A 1 95 ? 2.016 -4.403 -10.574 1.00 91.50 95 PHE A C 1
ATOM 709 O O . PHE A 1 95 ? 1.088 -4.059 -9.844 1.00 91.50 95 PHE A O 1
ATOM 716 N N . TRP A 1 96 ? 1.922 -5.451 -11.396 1.00 93.88 96 TRP A N 1
ATOM 717 C CA . TRP A 1 96 ? 0.723 -6.291 -11.467 1.00 93.88 96 TRP A CA 1
ATOM 718 C C . TRP A 1 96 ? 0.438 -7.010 -10.152 1.00 93.88 96 TRP A C 1
ATOM 720 O O . TRP A 1 96 ? -0.692 -6.963 -9.662 1.00 93.88 96 TRP A O 1
ATOM 730 N N . ILE A 1 97 ? 1.459 -7.630 -9.555 1.00 93.00 97 ILE A N 1
ATOM 731 C CA . ILE A 1 97 ? 1.334 -8.307 -8.257 1.00 93.00 97 ILE A CA 1
ATOM 732 C C . ILE A 1 97 ? 0.868 -7.305 -7.193 1.00 93.00 97 ILE A C 1
ATOM 734 O O . ILE A 1 97 ? -0.099 -7.559 -6.473 1.00 93.00 97 ILE A O 1
ATOM 738 N N . SER A 1 98 ? 1.499 -6.131 -7.148 1.00 91.06 98 SER A N 1
ATOM 739 C CA . SER A 1 98 ? 1.162 -5.066 -6.200 1.00 91.06 98 SER A CA 1
ATOM 740 C C . SER A 1 98 ? -0.269 -4.552 -6.396 1.00 91.06 98 SER A C 1
ATOM 742 O O . SER A 1 98 ? -1.005 -4.392 -5.423 1.00 91.06 98 SER A O 1
ATOM 744 N N . PHE A 1 99 ? -0.702 -4.351 -7.645 1.00 92.31 99 PHE A N 1
ATOM 745 C CA . PHE A 1 99 ? -2.061 -3.915 -7.973 1.00 92.31 99 PHE A CA 1
ATOM 746 C C . PHE A 1 99 ? -3.121 -4.920 -7.509 1.00 92.31 99 PHE A C 1
ATOM 748 O O . PHE A 1 99 ? -4.126 -4.523 -6.912 1.00 92.31 99 PHE A O 1
ATOM 755 N N . ILE A 1 100 ? -2.889 -6.217 -7.729 1.00 93.12 100 ILE A N 1
ATOM 756 C CA . ILE A 1 100 ? -3.799 -7.279 -7.284 1.00 93.12 100 ILE A CA 1
ATOM 757 C C . ILE A 1 100 ? -3.883 -7.296 -5.755 1.00 93.12 100 ILE A C 1
ATOM 759 O O . ILE A 1 100 ? -4.985 -7.259 -5.206 1.00 93.12 100 ILE A O 1
ATOM 763 N N . ILE A 1 101 ? -2.739 -7.282 -5.063 1.00 91.69 101 ILE A N 1
ATOM 764 C CA . ILE A 1 101 ? -2.690 -7.292 -3.593 1.00 91.69 101 ILE A CA 1
ATOM 765 C C . ILE A 1 101 ? -3.428 -6.080 -3.017 1.00 91.69 101 ILE A C 1
ATOM 767 O O . ILE A 1 101 ? -4.272 -6.241 -2.129 1.00 91.69 101 ILE A O 1
ATOM 771 N N . PHE A 1 102 ? -3.167 -4.876 -3.532 1.00 89.00 102 PHE A N 1
ATOM 772 C CA . PHE A 1 102 ? -3.839 -3.664 -3.065 1.00 89.00 102 PHE A CA 1
ATOM 773 C C . PHE A 1 102 ? -5.341 -3.692 -3.329 1.00 89.00 102 PHE A C 1
ATOM 775 O O . PHE A 1 102 ? -6.109 -3.292 -2.454 1.00 89.00 102 PHE A O 1
ATOM 782 N N . THR A 1 103 ? -5.773 -4.195 -4.485 1.00 90.38 103 THR A N 1
ATOM 783 C CA . THR A 1 103 ? -7.197 -4.283 -4.832 1.00 90.38 103 THR A CA 1
ATOM 784 C C . THR A 1 103 ? -7.928 -5.269 -3.923 1.00 90.38 103 THR A C 1
ATOM 786 O O . THR A 1 103 ? -8.948 -4.912 -3.334 1.00 90.38 103 THR A O 1
ATOM 789 N N . VAL A 1 104 ? -7.387 -6.479 -3.744 1.00 92.44 104 VAL A N 1
ATOM 790 C CA . VAL A 1 104 ? -7.989 -7.519 -2.890 1.00 92.44 104 VAL A CA 1
ATOM 791 C C . VAL A 1 104 ? -8.042 -7.062 -1.434 1.00 92.44 104 VAL A C 1
ATOM 793 O O . VAL A 1 104 ? -9.096 -7.128 -0.802 1.00 92.44 104 VAL A O 1
ATOM 796 N N . THR A 1 105 ? -6.939 -6.525 -0.912 1.00 88.88 105 THR A N 1
ATOM 797 C CA . THR A 1 105 ? -6.874 -6.044 0.477 1.00 88.88 105 THR A CA 1
ATOM 798 C C . THR A 1 105 ? -7.829 -4.871 0.704 1.00 88.88 105 THR A C 1
ATOM 800 O O . THR A 1 105 ? -8.514 -4.809 1.724 1.00 88.88 105 THR A O 1
ATOM 803 N N . SER A 1 106 ? -7.940 -3.955 -0.262 1.00 87.94 106 SER A N 1
ATOM 804 C CA . SER A 1 106 ? -8.870 -2.823 -0.165 1.00 87.94 106 SER A CA 1
ATOM 805 C C . SER A 1 106 ? -10.334 -3.255 -0.265 1.00 87.94 106 SER A C 1
ATOM 807 O O . SER A 1 106 ? -11.193 -2.625 0.354 1.00 87.94 106 SER A O 1
ATOM 809 N N . ALA A 1 107 ? -10.633 -4.314 -1.023 1.00 89.81 107 ALA A N 1
ATOM 810 C CA . ALA A 1 107 ? -11.974 -4.888 -1.107 1.00 89.81 107 ALA A CA 1
ATOM 811 C C . ALA A 1 107 ? -12.382 -5.535 0.224 1.00 89.81 107 ALA A C 1
ATOM 813 O O . ALA A 1 107 ? -13.440 -5.216 0.759 1.00 89.81 107 ALA A O 1
ATOM 814 N N . ILE A 1 108 ? -11.496 -6.354 0.799 1.00 89.56 108 ILE A N 1
ATOM 815 C CA . ILE A 1 108 ? -11.614 -6.927 2.151 1.00 89.56 108 ILE A CA 1
ATOM 816 C C . ILE A 1 108 ? -11.905 -5.826 3.176 1.00 89.56 108 ILE A C 1
ATOM 818 O O . ILE A 1 108 ? -12.868 -5.917 3.938 1.00 89.56 108 ILE A O 1
ATOM 822 N N . TYR A 1 109 ? -11.122 -4.745 3.145 1.00 84.94 109 TYR A N 1
ATOM 823 C CA . TYR A 1 109 ? -11.326 -3.599 4.025 1.00 84.94 109 TYR A CA 1
ATOM 824 C C . TYR A 1 109 ? -12.694 -2.938 3.809 1.00 84.94 109 TYR A C 1
ATOM 826 O O . TYR A 1 109 ? -13.370 -2.616 4.774 1.00 84.94 109 TYR A O 1
ATOM 834 N N . CYS A 1 110 ? -13.149 -2.758 2.567 1.00 85.69 110 CYS A N 1
ATOM 835 C CA . CYS A 1 110 ? -14.463 -2.153 2.318 1.00 85.69 110 CYS A CA 1
ATOM 836 C C . CYS A 1 110 ? -15.643 -3.016 2.777 1.00 85.69 110 CYS A C 1
ATOM 838 O O . CYS A 1 110 ? -16.697 -2.455 3.058 1.00 85.69 110 CYS A O 1
ATOM 840 N N . ILE A 1 111 ? -15.484 -4.339 2.828 1.00 86.50 111 ILE A N 1
ATOM 841 C CA . ILE A 1 111 ? -16.549 -5.259 3.248 1.00 86.50 111 ILE A CA 1
ATOM 842 C C . ILE A 1 111 ? -16.631 -5.344 4.777 1.00 86.50 111 ILE A C 1
ATOM 844 O O . ILE A 1 111 ? -17.732 -5.403 5.318 1.00 86.50 111 ILE A O 1
ATOM 848 N N . TRP A 1 112 ? -15.486 -5.358 5.469 1.00 85.56 112 TRP A N 1
ATOM 849 C CA . TRP A 1 112 ? -15.432 -5.656 6.907 1.00 85.56 112 TRP A CA 1
ATOM 850 C C . TRP A 1 112 ? -15.062 -4.484 7.817 1.00 85.56 112 TRP A C 1
ATOM 852 O O . TRP A 1 112 ? -15.226 -4.602 9.030 1.00 85.56 112 TRP A O 1
ATOM 862 N N . ALA A 1 113 ? -14.551 -3.367 7.295 1.00 81.69 113 ALA A N 1
ATOM 863 C CA . ALA A 1 113 ? -14.211 -2.232 8.148 1.00 81.69 113 ALA A CA 1
ATOM 864 C C . ALA A 1 113 ? -15.471 -1.545 8.693 1.00 81.69 113 ALA A C 1
ATOM 866 O O . ALA A 1 113 ? -16.399 -1.242 7.945 1.00 81.69 113 ALA A O 1
ATOM 867 N N . SER A 1 114 ? -15.453 -1.238 9.991 1.00 78.50 114 SER A N 1
ATOM 868 C CA . SER A 1 114 ? -16.442 -0.389 10.658 1.00 78.50 114 SER A CA 1
ATOM 869 C C . SER A 1 114 ? -15.821 0.959 11.023 1.00 78.50 114 SER A C 1
ATOM 871 O O . SER A 1 114 ? -14.607 1.059 11.201 1.00 78.50 114 SER A O 1
ATOM 873 N N . ALA A 1 115 ? -16.664 1.986 11.113 1.00 73.38 115 ALA A N 1
ATOM 874 C CA . ALA A 1 115 ? -16.310 3.320 11.599 1.00 73.38 115 ALA A CA 1
ATOM 875 C C . ALA A 1 115 ? -16.894 3.606 12.997 1.00 73.38 115 ALA A C 1
ATOM 877 O O . ALA A 1 115 ? -16.778 4.720 13.498 1.00 73.38 115 ALA A O 1
ATOM 878 N N . GLU A 1 116 ? -17.554 2.627 13.622 1.00 77.75 116 GLU A N 1
ATOM 879 C CA . GLU A 1 116 ? -18.142 2.792 14.952 1.00 77.75 116 GLU A CA 1
ATOM 880 C C . GLU A 1 116 ? -17.096 2.601 16.050 1.00 77.75 116 GLU A C 1
ATOM 882 O O . GLU A 1 116 ? -16.270 1.686 15.986 1.00 77.75 116 GLU A O 1
ATOM 887 N N . GLN A 1 117 ? -17.159 3.444 17.086 1.00 74.94 117 GLN A N 1
ATOM 888 C CA . GLN A 1 117 ? -16.293 3.330 18.255 1.00 74.94 117 GLN A CA 1
ATOM 889 C C . GLN A 1 117 ? -16.425 1.936 18.878 1.00 74.94 117 GLN A C 1
ATOM 891 O O . GLN A 1 117 ? -17.524 1.470 19.176 1.00 74.94 117 GLN A O 1
ATOM 896 N N . GLN A 1 118 ? -15.290 1.282 19.115 1.00 77.88 118 GLN A N 1
ATOM 897 C CA . GLN A 1 118 ? -15.294 -0.069 19.665 1.00 77.88 118 GLN A CA 1
ATOM 898 C C . GLN A 1 118 ? -15.612 -0.063 21.168 1.00 77.88 118 GLN A C 1
ATOM 900 O O . GLN A 1 118 ? -15.140 0.803 21.905 1.00 77.88 118 GLN A O 1
ATOM 905 N N . GLU A 1 119 ? -16.375 -1.049 21.651 1.00 73.50 119 GLU A N 1
ATOM 906 C CA . GLU A 1 119 ? -16.890 -1.080 23.035 1.00 73.50 119 GLU A CA 1
ATOM 907 C C . GLU A 1 119 ? -15.790 -1.075 24.109 1.00 73.50 119 GLU A C 1
ATOM 909 O O . GLU A 1 119 ? -15.951 -0.494 25.181 1.00 73.50 119 GLU A O 1
ATOM 914 N N . TRP A 1 120 ? -14.638 -1.671 23.802 1.00 72.69 120 TRP A N 1
ATOM 915 C CA . TRP A 1 120 ? -13.467 -1.724 24.681 1.00 72.69 120 TRP A CA 1
ATOM 916 C C . TRP A 1 120 ? -12.709 -0.393 24.780 1.00 72.69 120 TRP A C 1
ATOM 918 O O . TRP A 1 120 ? -11.814 -0.252 25.612 1.00 72.69 120 TRP A O 1
ATOM 928 N N . ASN A 1 121 ? -13.053 0.598 23.955 1.00 72.31 121 ASN A N 1
ATOM 929 C CA . ASN A 1 121 ? -12.465 1.930 24.030 1.00 72.31 121 ASN A CA 1
ATOM 930 C C . ASN A 1 121 ? -13.034 2.766 25.198 1.00 72.31 121 ASN A C 1
ATOM 932 O O . ASN A 1 121 ? -12.501 3.833 25.500 1.00 72.31 121 ASN A O 1
ATOM 936 N N . ASP A 1 122 ? -14.102 2.322 25.865 1.00 72.62 122 ASP A N 1
ATOM 937 C CA . ASP A 1 122 ? -14.798 3.109 26.885 1.00 72.62 122 ASP A CA 1
ATOM 938 C C . ASP A 1 122 ? -14.172 2.961 28.291 1.00 72.62 122 ASP A C 1
ATOM 940 O O . ASP A 1 122 ? -14.545 2.106 29.096 1.00 72.62 122 ASP A O 1
ATOM 944 N N . LEU A 1 123 ? -13.208 3.834 28.616 1.00 64.56 123 LEU A N 1
ATOM 945 C CA . LEU A 1 123 ? -12.533 3.869 29.926 1.00 64.56 123 LEU A CA 1
ATOM 946 C C . LEU A 1 123 ? -13.492 4.152 31.101 1.00 64.56 123 LEU A C 1
ATOM 948 O O . LEU A 1 123 ? -13.157 3.860 32.255 1.00 64.56 123 LEU A O 1
ATOM 952 N N . GLY A 1 124 ? -14.666 4.736 30.829 1.00 63.72 124 GLY A N 1
ATOM 953 C CA . GLY A 1 124 ? -15.680 5.057 31.835 1.00 63.72 124 GLY A CA 1
ATOM 954 C C . GLY A 1 124 ? -16.341 3.813 32.430 1.00 63.72 124 GLY A C 1
ATOM 955 O O . GLY A 1 124 ? -16.537 3.752 33.647 1.00 63.72 124 GLY A O 1
ATOM 956 N N . LYS A 1 125 ? -16.601 2.787 31.609 1.00 58.81 125 LYS A N 1
ATOM 957 C CA . LYS A 1 125 ? -17.161 1.505 32.069 1.00 58.81 125 LYS A CA 1
ATOM 958 C C . LYS A 1 125 ? -16.163 0.750 32.944 1.00 58.81 125 LYS A C 1
ATOM 960 O O . LYS A 1 125 ? -16.497 0.380 34.065 1.00 58.81 125 LYS A O 1
ATOM 965 N N . THR A 1 126 ? -14.906 0.654 32.510 1.00 59.66 126 THR A N 1
ATOM 966 C CA . THR A 1 126 ? -13.849 -0.050 33.256 1.00 59.66 126 THR A CA 1
ATOM 967 C C . THR A 1 126 ? -13.558 0.596 34.611 1.00 59.66 126 THR A C 1
ATOM 969 O O . THR A 1 126 ? -13.431 -0.106 35.615 1.00 59.66 126 THR A O 1
ATOM 972 N N . LYS A 1 127 ? -13.483 1.935 34.686 1.00 60.94 127 LYS A N 1
ATOM 973 C CA . LYS A 1 127 ? -13.280 2.637 35.968 1.00 60.94 127 LYS A CA 1
ATOM 974 C C . LYS A 1 127 ? -14.469 2.464 36.911 1.00 60.94 127 LYS A C 1
ATOM 976 O O . LYS A 1 127 ? -14.262 2.247 38.100 1.00 60.94 127 LYS A O 1
ATOM 981 N N . THR A 1 128 ? -15.692 2.536 36.389 1.00 64.19 128 THR A N 1
ATOM 982 C CA . THR A 1 128 ? -16.910 2.372 37.194 1.00 64.19 128 THR A CA 1
ATOM 983 C C . THR A 1 128 ? -17.026 0.945 37.729 1.00 64.19 128 THR A C 1
ATOM 985 O O . THR A 1 128 ? -17.214 0.776 38.927 1.00 64.19 128 THR A O 1
ATOM 988 N N . GLU A 1 129 ? -16.792 -0.080 36.905 1.00 64.31 129 GLU A N 1
ATOM 989 C CA . GLU A 1 129 ? -16.754 -1.480 37.357 1.00 64.31 129 GLU A CA 1
ATOM 990 C C . GLU A 1 129 ? -15.644 -1.745 38.378 1.00 64.31 129 GLU A C 1
ATOM 992 O O . GLU A 1 129 ? -15.851 -2.486 39.335 1.00 64.31 129 GLU A O 1
ATOM 997 N N . THR A 1 130 ? -14.470 -1.133 38.203 1.00 72.75 130 THR A N 1
ATOM 998 C CA . THR A 1 130 ? -13.362 -1.271 39.161 1.00 72.75 130 THR A CA 1
ATOM 999 C C . THR A 1 130 ? -13.727 -0.638 40.502 1.00 72.75 130 THR A C 1
ATOM 1001 O O . THR A 1 130 ? -13.535 -1.255 41.544 1.00 72.75 130 THR A O 1
ATOM 1004 N N . ASN A 1 131 ? -14.309 0.563 40.491 1.00 73.00 131 ASN A N 1
ATOM 1005 C CA . ASN A 1 131 ? -14.740 1.244 41.711 1.00 73.00 131 ASN A CA 1
ATOM 1006 C C . ASN A 1 131 ? -15.875 0.494 42.427 1.00 73.00 131 ASN A C 1
ATOM 1008 O O . ASN A 1 131 ? -15.866 0.434 43.653 1.00 73.00 131 ASN A O 1
ATOM 1012 N N . VAL A 1 132 ? -16.813 -0.097 41.678 1.00 74.69 132 VAL A N 1
ATOM 1013 C CA . VAL A 1 132 ? -17.897 -0.926 42.233 1.00 74.69 132 VAL A CA 1
ATOM 1014 C C . VAL A 1 132 ? -17.335 -2.202 42.861 1.00 74.69 132 VAL A C 1
ATOM 1016 O O . VAL A 1 132 ? -17.634 -2.478 44.015 1.00 74.69 132 VAL A O 1
ATOM 1019 N N . LYS A 1 133 ? -16.430 -2.919 42.180 1.00 76.44 133 LYS A N 1
ATOM 1020 C CA . LYS A 1 133 ? -15.782 -4.123 42.734 1.00 76.44 133 LYS A CA 1
ATOM 1021 C C . LYS A 1 133 ? -14.984 -3.833 44.005 1.00 76.44 133 LYS A C 1
ATOM 1023 O O . LYS A 1 133 ? -15.070 -4.588 44.963 1.00 76.44 133 LYS A O 1
ATOM 1028 N N . VAL A 1 134 ? -14.242 -2.724 44.031 1.00 78.38 134 VAL A N 1
ATOM 1029 C CA . VAL A 1 134 ? -13.478 -2.296 45.216 1.00 78.38 134 VAL A CA 1
ATOM 1030 C C . VAL A 1 134 ? -14.407 -1.888 46.366 1.00 78.38 134 VAL A C 1
ATOM 1032 O O . VAL A 1 134 ? -14.055 -2.076 47.529 1.00 78.38 134 VAL A O 1
ATOM 1035 N N . ALA A 1 135 ? -15.578 -1.318 46.072 1.00 78.88 135 ALA A N 1
ATOM 1036 C CA . ALA A 1 135 ? -16.578 -1.001 47.088 1.00 78.88 135 ALA A CA 1
ATOM 1037 C C . ALA A 1 135 ? -17.239 -2.271 47.652 1.00 78.88 135 ALA A C 1
ATOM 1039 O O . ALA A 1 135 ? -17.333 -2.400 48.870 1.00 78.88 135 ALA A O 1
ATOM 1040 N N . ASP A 1 136 ? -17.623 -3.219 46.795 1.00 80.62 136 ASP A N 1
ATOM 1041 C CA . ASP A 1 136 ? -18.217 -4.499 47.203 1.00 80.62 136 ASP A CA 1
ATOM 1042 C C . ASP A 1 136 ? -17.241 -5.355 48.023 1.00 80.62 136 ASP A C 1
ATOM 1044 O O . ASP A 1 136 ? -17.626 -5.931 49.038 1.00 80.62 136 ASP A O 1
ATOM 1048 N N . GLU A 1 137 ? -15.961 -5.392 47.641 1.00 81.31 137 GLU A N 1
ATOM 1049 C CA . GLU A 1 137 ? -14.923 -6.102 48.394 1.00 81.31 137 GLU A CA 1
ATOM 1050 C C . GLU A 1 137 ? -14.749 -5.501 49.797 1.00 81.31 137 GLU A C 1
ATOM 1052 O O . GLU A 1 137 ? -14.737 -6.240 50.779 1.00 81.31 137 GLU A O 1
ATOM 1057 N N . LYS A 1 138 ? -14.728 -4.166 49.924 1.00 77.94 138 LYS A N 1
ATOM 1058 C CA . LYS A 1 138 ? -14.678 -3.490 51.233 1.00 77.94 138 LYS A CA 1
ATOM 1059 C C . LYS A 1 138 ? -15.903 -3.790 52.098 1.00 77.94 138 LYS A C 1
ATOM 1061 O O . LYS A 1 138 ? -15.738 -4.065 53.277 1.00 77.94 138 LYS A O 1
ATOM 1066 N N . MET A 1 139 ? -17.103 -3.801 51.516 1.00 74.12 139 MET A N 1
ATOM 1067 C CA . MET A 1 139 ? -18.342 -4.131 52.237 1.00 74.12 139 MET A CA 1
ATOM 1068 C C . MET A 1 139 ? -18.466 -5.614 52.622 1.00 74.12 139 MET A C 1
ATOM 1070 O O . MET A 1 139 ? -19.343 -5.957 53.406 1.00 74.12 139 MET A O 1
ATOM 1074 N N . SER A 1 140 ? -17.639 -6.499 52.057 1.00 73.75 140 SER A N 1
ATOM 1075 C CA . SER A 1 140 ? -17.630 -7.934 52.381 1.00 73.75 140 SER A CA 1
ATOM 1076 C C . SER A 1 140 ? -16.638 -8.323 53.484 1.00 73.75 140 SER A C 1
ATOM 1078 O O . SER A 1 140 ? -16.689 -9.449 53.979 1.00 73.75 140 SER A O 1
ATOM 1080 N N . VAL A 1 141 ? -15.714 -7.419 53.826 1.00 73.69 141 VAL A N 1
ATOM 1081 C CA . VAL A 1 141 ? -14.635 -7.643 54.803 1.00 73.69 141 VAL A CA 1
ATOM 1082 C C . VAL A 1 141 ? -14.954 -7.016 56.173 1.00 73.69 141 VAL A C 1
ATOM 1084 O O . VAL A 1 141 ? -14.335 -7.407 57.163 1.00 73.69 141 VAL A O 1
ATOM 1087 N N . ASP A 1 142 ? -15.936 -6.110 56.237 1.00 58.66 142 ASP A N 1
ATOM 1088 C CA . ASP A 1 142 ? -16.506 -5.519 57.462 1.00 58.66 142 ASP A CA 1
ATOM 1089 C C . ASP A 1 142 ? -17.749 -6.294 57.953 1.00 58.66 142 ASP A C 1
ATOM 1091 O O . ASP A 1 142 ? -17.926 -6.409 59.191 1.00 58.66 142 ASP A O 1
#

Radius of gyration: 22.77 Å; chains: 1; bounding box: 36×24×82 Å

InterPro domains:
  IPR036259 MFS transporter superfamily [G3DSA:1.20.1250.20] (1-123)
  IPR036259 MFS transporter superfamily [SSF103473] (4-113)
  IPR050382 Major Facilitator Superfamily Sodium/Anion Cotransporter [PTHR11662] (2-127)

Sequence (142 aa):
TFQFTACVGFGFFLLLASYAGLEHAIAISFVLLAHTLMGAFFPSLRVNAIDLTPNYAGTLISITNGFGSLSGFAGAYSAGMLTPNATLEEWRMVFWISFIIFTVTSAIYCIWASAEQQEWNDLGKTKTETNVKVADEKMSVD

Secondary structure (DSSP, 8-state):
-HHHHHHHHHHHHHHHHHH-TT-HHHHHHHHHHHHHHHTTHHHHHHHHHHHH-TTTHHHHHHHHHHHHHHHHHHHHHHHHHH-TT--HHHHHHHHHHHHHHHHHHHHHHHHH---SPPGGG-HHHHHHHHHHHHHHHHHHH-

Organism: NCBI:txid35572

Foldseek 3Di:
DLQLQLLLLLLVLQLVLLVPPPPVVSSVVSNVRSVVSVVSNVCVVLVLLCLQAVPCSVVVVVVVVVVVVVVVVVLVVVLCVQCVPVDSVSVSVSSVVSSVVSNVVVVVCVVPPDSHHDPVNDPPVVVVVVVVVVVVVVVVVD

pLDDT: mean 85.23, std 8.47, range [58.66, 95.06]